Protein AF-A0A2K8XPG1-F1 (afdb_monomer_lite)

pLDDT: mean 78.85, std 15.83, range [37.72, 96.06]

Secondary structure (DSSP, 8-state):
-HHHHHHHHHHHHTTS-----TTSBHHHHHHHHHHHHHHTT--EEEEEE-SSEEEEEETTTEEEEEEE-TTSBEEEEEEEES-HHHHHHHHHHTTGGG-EEEEEEE-SSSTTPEEEEETTEEEEEEE-------TT-TT--EEEEEE---

Sequence (150 aa):
MKHFFIILSIILSQNTYAQLPLGNDLVKGKVKLLKIMKDNGFNFIKEANNETFYSLFFKEEVSILIQFNVYENIELINFSTGNRKILEKIKKIIDFNSWKYSYKRKINLNESMNVYRIHNYLAIYSYNPVEDYDQEGKHLTYQFSLFNEK

Radius of gyration: 17.1 Å; chains: 1; bounding box: 49×38×42 Å

Structure (mmCIF, N/CA/C/O backbone):
data_AF-A0A2K8XPG1-F1
#
_entry.id   AF-A0A2K8XPG1-F1
#
loop_
_atom_site.group_PDB
_atom_site.id
_atom_site.type_symbol
_atom_site.label_atom_id
_atom_site.label_alt_id
_atom_site.label_comp_id
_atom_site.label_asym_id
_atom_site.label_entity_id
_atom_site.label_seq_id
_atom_site.pdbx_PDB_ins_code
_atom_site.Cartn_x
_atom_site.Cartn_y
_atom_site.Cartn_z
_atom_site.occupancy
_atom_site.B_iso_or_equiv
_atom_site.auth_seq_id
_atom_site.auth_comp_id
_atom_site.auth_asym_id
_atom_site.auth_atom_id
_atom_site.pdbx_PDB_model_num
ATOM 1 N N . MET A 1 1 ? -29.977 -15.611 -23.177 1.00 60.16 1 MET A N 1
ATOM 2 C CA . MET A 1 1 ? -29.932 -15.302 -21.726 1.00 60.16 1 MET A CA 1
ATOM 3 C C . MET A 1 1 ? -28.815 -16.024 -20.967 1.00 60.16 1 MET A C 1
ATOM 5 O O . MET A 1 1 ? -28.071 -15.341 -20.285 1.00 60.16 1 MET A O 1
ATOM 9 N N . LYS A 1 2 ? -28.612 -17.348 -21.106 1.00 56.66 2 LYS A N 1
ATOM 10 C CA . LYS A 1 2 ? -27.549 -18.088 -20.375 1.00 56.66 2 LYS A CA 1
ATOM 11 C C . LYS A 1 2 ? -26.122 -17.527 -20.562 1.00 56.66 2 LYS A C 1
ATOM 13 O O . LYS A 1 2 ? -25.390 -17.379 -19.595 1.00 56.66 2 LYS A O 1
ATOM 18 N N . HIS A 1 3 ? -25.770 -17.125 -21.783 1.00 60.94 3 HIS A N 1
ATOM 19 C CA . HIS A 1 3 ? -24.458 -16.545 -22.106 1.00 60.94 3 HIS A CA 1
ATOM 20 C C . HIS A 1 3 ? -24.226 -15.158 -21.476 1.00 60.94 3 HIS A C 1
ATOM 22 O O . HIS A 1 3 ? -23.097 -14.819 -21.143 1.00 60.94 3 HIS A O 1
ATOM 28 N N . PHE A 1 4 ? -25.293 -14.382 -21.242 1.00 74.31 4 PHE A N 1
ATOM 29 C CA . PHE A 1 4 ? -25.204 -13.070 -20.592 1.00 74.31 4 PHE A CA 1
ATOM 30 C C . PHE A 1 4 ? -24.824 -13.208 -19.115 1.00 74.31 4 PHE A C 1
ATOM 32 O O . PHE A 1 4 ? -23.979 -12.465 -18.637 1.00 74.31 4 PHE A O 1
ATOM 39 N N . PHE A 1 5 ? -25.370 -14.211 -18.417 1.00 70.94 5 PHE A N 1
ATOM 40 C CA . PHE A 1 5 ? -24.995 -14.500 -17.032 1.00 70.94 5 PHE A CA 1
ATOM 41 C C . PHE A 1 5 ? -23.544 -14.957 -16.902 1.00 70.94 5 PHE A C 1
ATOM 43 O O . PHE A 1 5 ? -22.892 -14.559 -15.948 1.00 70.94 5 PHE A O 1
ATOM 50 N N . ILE A 1 6 ? -23.024 -15.715 -17.875 1.00 75.62 6 ILE A N 1
ATOM 51 C CA . ILE A 1 6 ? -21.619 -16.149 -17.892 1.00 75.62 6 ILE A CA 1
ATOM 52 C C . ILE A 1 6 ? -20.686 -14.947 -18.078 1.00 75.62 6 ILE A C 1
ATOM 54 O O . ILE A 1 6 ? -19.731 -14.780 -17.322 1.00 75.62 6 ILE A O 1
ATOM 58 N N . ILE A 1 7 ? -20.995 -14.062 -19.028 1.00 70.56 7 ILE A N 1
ATOM 59 C CA . ILE A 1 7 ? -20.222 -12.835 -19.258 1.00 70.56 7 ILE A CA 1
ATOM 60 C C . ILE A 1 7 ? -20.318 -11.903 -18.042 1.00 70.56 7 ILE A C 1
ATOM 62 O O . ILE A 1 7 ? -19.302 -11.381 -17.592 1.00 70.56 7 ILE A O 1
ATOM 66 N N . LEU A 1 8 ? -21.504 -11.757 -17.446 1.00 70.25 8 LEU A N 1
ATOM 67 C CA . LEU A 1 8 ? -21.700 -10.969 -16.230 1.00 70.25 8 LEU A CA 1
ATOM 68 C C . LEU A 1 8 ? -20.936 -11.568 -15.041 1.00 70.25 8 LEU A C 1
ATOM 70 O O . LEU A 1 8 ? -20.319 -10.822 -14.291 1.00 70.25 8 LEU A O 1
ATOM 74 N N . SER A 1 9 ? -20.893 -12.896 -14.895 1.00 63.59 9 SER A N 1
ATOM 75 C CA . SER A 1 9 ? -20.092 -13.554 -13.857 1.00 63.59 9 SER A CA 1
ATOM 76 C C . SER A 1 9 ? -18.587 -13.410 -14.091 1.00 63.59 9 SER A C 1
ATOM 78 O O . SER A 1 9 ? -17.854 -13.234 -13.126 1.00 63.59 9 SER A O 1
ATOM 80 N N . ILE A 1 10 ? -18.123 -13.388 -15.346 1.00 65.69 10 ILE A N 1
ATOM 81 C CA . ILE A 1 10 ? -16.717 -13.115 -15.677 1.00 65.69 10 ILE A CA 1
ATOM 82 C C . ILE A 1 10 ? -16.371 -11.657 -15.335 1.00 65.69 10 ILE A C 1
ATOM 84 O O . ILE A 1 10 ? -15.370 -11.409 -14.667 1.00 65.69 10 ILE A O 1
ATOM 88 N N . ILE A 1 11 ? -17.231 -10.697 -15.689 1.00 58.09 11 ILE A N 1
ATOM 89 C CA . ILE A 1 11 ? -17.040 -9.268 -15.379 1.00 58.09 11 ILE A CA 1
ATOM 90 C C . ILE A 1 11 ? -17.108 -9.006 -13.863 1.00 58.09 11 ILE A C 1
ATOM 92 O O . ILE A 1 11 ? -16.318 -8.230 -13.329 1.00 58.09 11 ILE A O 1
ATOM 96 N N . LEU A 1 12 ? -18.002 -9.684 -13.138 1.00 55.44 12 LEU A N 1
ATOM 97 C CA . LEU A 1 12 ? -18.095 -9.586 -11.678 1.00 55.44 12 LEU A CA 1
ATOM 98 C C . LEU A 1 12 ? -16.925 -10.291 -10.974 1.00 55.44 12 LEU A C 1
ATOM 100 O O . LEU A 1 12 ? -16.464 -9.798 -9.948 1.00 55.44 12 LEU A O 1
ATOM 104 N N . SER A 1 13 ? -16.380 -11.374 -11.542 1.00 54.44 13 SER A N 1
ATOM 105 C CA . SER A 1 13 ? -15.178 -12.040 -11.011 1.00 54.44 13 SER A CA 1
ATOM 106 C C . SER A 1 13 ? -13.901 -11.207 -11.164 1.00 54.44 13 SER A C 1
ATOM 108 O O . SER A 1 13 ? -12.930 -11.439 -10.451 1.00 54.44 13 SER A O 1
ATOM 110 N N . GLN A 1 14 ? -13.902 -10.187 -12.031 1.00 48.47 14 GLN A N 1
ATOM 111 C CA . GLN A 1 14 ? -12.805 -9.216 -12.112 1.00 48.47 14 GLN A CA 1
ATOM 112 C C . GLN A 1 14 ? -12.909 -8.079 -11.081 1.00 48.47 14 GLN A C 1
ATOM 114 O O . GLN A 1 14 ? -11.998 -7.260 -10.993 1.00 48.47 14 GLN A O 1
ATOM 119 N N . ASN A 1 15 ? -13.970 -8.039 -10.265 1.00 44.03 15 ASN A N 1
ATOM 120 C CA . ASN A 1 15 ? -14.096 -7.090 -9.151 1.00 44.03 15 ASN A CA 1
ATOM 121 C C . ASN A 1 15 ? -13.622 -7.646 -7.804 1.00 44.03 15 ASN A C 1
ATOM 123 O O . ASN A 1 15 ? -13.745 -6.969 -6.783 1.00 44.03 15 ASN A O 1
ATOM 127 N N . THR A 1 16 ? -13.073 -8.856 -7.760 1.00 42.59 16 THR A N 1
ATOM 128 C CA . THR A 1 16 ? -12.606 -9.414 -6.495 1.00 42.59 16 THR A CA 1
ATOM 129 C C . THR A 1 16 ? -11.129 -9.113 -6.277 1.00 42.59 16 THR A C 1
ATOM 131 O O . THR A 1 16 ? -10.270 -9.522 -7.055 1.00 42.59 16 THR A O 1
ATOM 134 N N . TYR A 1 17 ? -10.894 -8.437 -5.150 1.00 45.56 17 TYR A N 1
ATOM 135 C CA . TYR A 1 17 ? -9.632 -8.146 -4.470 1.00 45.56 17 TYR A CA 1
ATOM 136 C C . TYR A 1 17 ? -8.941 -6.855 -4.923 1.00 45.56 17 TYR A C 1
ATOM 138 O O . TYR A 1 17 ? -8.317 -6.764 -5.979 1.00 45.56 17 TYR A O 1
ATOM 146 N N . ALA A 1 18 ? -9.035 -5.837 -4.063 1.00 44.81 18 ALA A N 1
ATOM 147 C CA . ALA A 1 18 ? -8.245 -4.618 -4.139 1.00 44.81 18 ALA A CA 1
ATOM 148 C C . ALA A 1 18 ? -6.761 -4.966 -3.944 1.00 44.81 18 ALA A C 1
ATOM 150 O O . ALA A 1 18 ? -6.217 -4.893 -2.851 1.00 44.81 18 ALA A O 1
ATOM 151 N N . GLN A 1 19 ? -6.102 -5.395 -5.017 1.00 60.03 19 GLN A N 1
ATOM 152 C CA . GLN A 1 19 ? -4.660 -5.588 -5.026 1.00 60.03 19 GLN A CA 1
ATOM 153 C C . GLN A 1 19 ? -3.978 -4.225 -5.129 1.00 60.03 19 GLN A C 1
ATOM 155 O O . GLN A 1 19 ? -4.285 -3.420 -6.026 1.00 60.03 19 GLN A O 1
ATOM 160 N N . LEU A 1 20 ? -3.035 -3.989 -4.219 1.00 69.44 20 LEU A N 1
ATOM 161 C CA . LEU A 1 20 ? -2.151 -2.834 -4.269 1.00 69.44 20 LEU A CA 1
ATOM 162 C C . LEU A 1 20 ? -1.295 -2.916 -5.540 1.00 69.44 20 LEU A C 1
ATOM 164 O O . LEU A 1 20 ? -0.868 -4.009 -5.910 1.00 69.44 20 LEU A O 1
ATOM 168 N N . PRO A 1 21 ? -1.079 -1.798 -6.254 1.00 72.12 21 PRO A N 1
ATOM 169 C CA . PRO A 1 21 ? -0.505 -1.796 -7.599 1.00 72.12 21 PRO A CA 1
ATOM 170 C C . PRO A 1 21 ? 1.016 -2.019 -7.628 1.00 72.12 21 PRO A C 1
ATOM 172 O O . PRO A 1 21 ? 1.722 -1.356 -8.378 1.00 72.12 21 PRO A O 1
ATOM 175 N N . LEU A 1 22 ? 1.535 -2.938 -6.823 1.00 81.94 22 LEU A N 1
ATOM 176 C CA . LEU A 1 22 ? 2.951 -3.279 -6.815 1.00 81.94 22 LEU A CA 1
ATOM 177 C C . LEU A 1 22 ? 3.371 -3.939 -8.132 1.00 81.94 22 LEU A C 1
ATOM 179 O O . LEU A 1 22 ? 2.638 -4.761 -8.683 1.00 81.94 22 LEU A O 1
ATOM 183 N N . GLY A 1 23 ? 4.552 -3.567 -8.626 1.00 80.31 23 GLY A N 1
ATOM 184 C CA . GLY A 1 23 ? 5.114 -4.048 -9.890 1.00 80.31 23 GLY A CA 1
ATOM 185 C C . GLY A 1 23 ? 4.485 -3.438 -11.144 1.00 80.31 23 GLY A C 1
ATOM 186 O O . GLY A 1 23 ? 4.973 -3.698 -12.238 1.00 80.31 23 GLY A O 1
ATOM 187 N N . ASN A 1 24 ? 3.431 -2.629 -11.005 1.00 82.75 24 ASN A N 1
ATOM 188 C CA . ASN A 1 24 ? 2.850 -1.906 -12.129 1.00 82.75 24 ASN A CA 1
ATOM 189 C C . ASN A 1 24 ? 3.677 -0.669 -12.481 1.00 82.75 24 ASN A C 1
ATOM 191 O O . ASN A 1 24 ? 4.368 -0.109 -11.628 1.00 82.75 24 ASN A O 1
ATOM 195 N N . ASP A 1 25 ? 3.476 -0.204 -13.712 1.00 92.56 25 ASP A N 1
ATOM 196 C CA . ASP A 1 25 ? 3.851 1.128 -14.180 1.00 92.56 25 ASP A CA 1
ATOM 197 C C . ASP A 1 25 ? 3.504 2.202 -13.138 1.00 92.56 25 ASP A C 1
ATOM 199 O O . ASP A 1 25 ? 2.385 2.237 -12.607 1.00 92.56 25 ASP A O 1
ATOM 203 N N . LEU A 1 26 ? 4.467 3.070 -12.841 1.00 91.19 26 LEU A N 1
ATOM 204 C CA . LEU A 1 26 ? 4.381 4.076 -11.791 1.00 91.19 26 LEU A CA 1
ATOM 205 C C . LEU A 1 26 ? 3.201 5.025 -11.985 1.00 91.19 26 LEU A C 1
ATOM 207 O O . LEU A 1 26 ? 2.471 5.294 -11.028 1.00 91.19 26 LEU A O 1
ATOM 211 N N . VAL A 1 27 ? 2.972 5.507 -13.208 1.00 91.50 27 VAL A N 1
ATOM 212 C CA . VAL A 1 27 ? 1.898 6.465 -13.497 1.00 91.50 27 VAL A CA 1
ATOM 213 C C . VAL A 1 27 ? 0.541 5.809 -13.258 1.00 91.50 27 VAL A C 1
ATOM 215 O O . VAL A 1 27 ? -0.285 6.330 -12.499 1.00 91.50 27 VAL A O 1
ATOM 218 N N . LYS A 1 28 ? 0.313 4.626 -13.838 1.00 90.06 28 LYS A N 1
ATOM 219 C CA . LYS A 1 28 ? -0.942 3.874 -13.665 1.00 90.06 28 LYS A CA 1
ATOM 220 C C . LYS A 1 28 ? -1.148 3.442 -12.217 1.00 90.06 28 LYS A C 1
ATOM 222 O O . LYS A 1 28 ? -2.256 3.556 -11.685 1.00 90.06 28 LYS A O 1
ATOM 227 N N . GLY A 1 29 ? -0.091 2.957 -11.573 1.00 89.75 29 GLY A N 1
ATOM 228 C CA . GLY A 1 29 ? -0.116 2.508 -10.190 1.00 89.75 29 GLY A CA 1
ATOM 229 C C . GLY A 1 29 ? -0.448 3.643 -9.228 1.00 89.75 29 GLY A C 1
ATOM 230 O O . GLY A 1 29 ? -1.330 3.483 -8.385 1.00 89.75 29 GLY A O 1
ATOM 231 N N . LYS A 1 30 ? 0.153 4.821 -9.416 1.00 92.12 30 LYS A N 1
ATOM 232 C CA . LYS A 1 30 ? -0.134 6.022 -8.624 1.00 92.12 30 LYS A CA 1
ATOM 233 C C . LYS A 1 30 ? -1.581 6.482 -8.771 1.00 92.12 30 LYS A C 1
ATOM 235 O O . LYS A 1 30 ? -2.246 6.719 -7.765 1.00 92.12 30 LYS A O 1
ATOM 240 N N . VAL A 1 31 ? -2.106 6.541 -9.999 1.00 92.12 31 VAL A N 1
ATOM 241 C CA . VAL A 1 31 ? -3.518 6.893 -10.249 1.00 92.12 31 VAL A CA 1
ATOM 242 C C . VAL A 1 31 ? -4.458 5.909 -9.551 1.00 92.12 31 VAL A C 1
ATOM 244 O O . VAL A 1 31 ? -5.406 6.326 -8.881 1.00 92.12 31 VAL A O 1
ATOM 247 N N . LYS A 1 32 ? -4.186 4.602 -9.653 1.00 90.12 32 LYS A N 1
ATOM 248 C CA . LYS A 1 32 ? -4.983 3.572 -8.973 1.00 90.12 32 LYS A CA 1
ATOM 249 C C . LYS A 1 32 ? -4.902 3.715 -7.453 1.00 90.12 32 LYS A C 1
ATOM 251 O O . LYS A 1 32 ? -5.928 3.608 -6.786 1.00 90.12 32 LYS A O 1
ATOM 256 N N . LEU A 1 33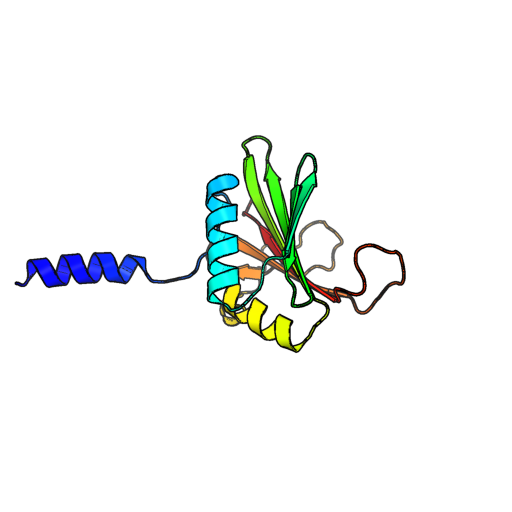 ? -3.717 3.980 -6.907 1.00 91.44 33 LEU A N 1
ATOM 257 C CA . LEU A 1 33 ? -3.516 4.144 -5.470 1.00 91.44 33 LEU A CA 1
ATOM 258 C C . LEU A 1 33 ? -4.252 5.375 -4.933 1.00 91.44 33 LEU A C 1
ATOM 260 O O . LEU A 1 33 ? -4.983 5.264 -3.953 1.00 91.44 33 LEU A O 1
ATOM 264 N N . LEU A 1 34 ? -4.139 6.518 -5.612 1.00 93.56 34 LEU A N 1
ATOM 265 C CA . LEU A 1 34 ? -4.891 7.730 -5.274 1.00 93.56 34 LEU A CA 1
ATOM 266 C C . LEU A 1 34 ? -6.400 7.484 -5.307 1.00 93.56 34 LEU A C 1
ATOM 268 O O . LEU A 1 34 ? -7.111 7.934 -4.409 1.00 93.56 34 LEU A O 1
ATOM 272 N N . LYS A 1 35 ? -6.888 6.734 -6.302 1.00 92.44 35 LYS A N 1
ATOM 273 C CA . LYS A 1 35 ? -8.296 6.340 -6.378 1.00 92.44 35 LYS A CA 1
ATOM 274 C C . LYS A 1 35 ? -8.709 5.485 -5.176 1.00 92.44 35 LYS A C 1
ATOM 276 O O . LYS A 1 35 ? -9.672 5.837 -4.510 1.00 92.44 35 LYS A O 1
ATOM 281 N N . ILE A 1 36 ? -7.953 4.433 -4.849 1.00 90.81 36 ILE A N 1
ATOM 282 C CA . ILE A 1 36 ? -8.218 3.571 -3.680 1.00 90.81 36 ILE A CA 1
ATOM 283 C C . ILE A 1 36 ? -8.270 4.399 -2.392 1.00 90.81 36 ILE A C 1
ATOM 285 O O . ILE A 1 36 ? -9.182 4.229 -1.584 1.00 90.81 36 ILE A O 1
ATOM 289 N N . MET A 1 37 ? -7.318 5.314 -2.204 1.00 92.81 37 MET A N 1
ATOM 290 C CA . MET A 1 37 ? -7.278 6.183 -1.028 1.00 92.81 37 MET A CA 1
ATOM 291 C C . MET A 1 37 ? -8.500 7.106 -0.975 1.00 92.81 37 MET A C 1
ATOM 293 O O . MET A 1 37 ? -9.169 7.189 0.055 1.00 92.81 37 MET A O 1
ATOM 297 N N . LYS A 1 38 ? -8.860 7.741 -2.093 1.00 93.38 38 LYS A N 1
ATOM 298 C CA . LYS A 1 38 ? -10.048 8.598 -2.176 1.00 93.38 38 LYS A CA 1
ATOM 299 C C . LYS A 1 38 ? -11.340 7.826 -1.889 1.00 93.38 38 LYS A C 1
ATOM 301 O O . LYS A 1 38 ? -12.160 8.298 -1.105 1.00 93.38 38 LYS A O 1
ATOM 306 N N . ASP A 1 39 ? -11.489 6.631 -2.456 1.00 91.31 39 ASP A N 1
ATOM 307 C CA . ASP A 1 39 ? -12.655 5.759 -2.253 1.00 91.31 39 ASP A CA 1
ATOM 308 C C . ASP A 1 39 ? -12.783 5.308 -0.781 1.00 91.31 39 ASP A C 1
ATOM 310 O O . ASP A 1 39 ? -13.880 5.015 -0.308 1.00 91.31 39 ASP A O 1
ATOM 314 N N . ASN A 1 40 ? -11.680 5.325 -0.020 1.00 90.94 40 ASN A N 1
ATOM 315 C CA . ASN A 1 40 ? -11.643 5.060 1.424 1.00 90.94 40 ASN A CA 1
ATOM 316 C C . ASN A 1 40 ? -11.701 6.334 2.298 1.00 90.94 40 ASN A C 1
ATOM 318 O O . ASN A 1 40 ? -11.478 6.280 3.514 1.00 90.94 40 ASN A O 1
ATOM 322 N N . GLY A 1 41 ? -12.037 7.481 1.700 1.00 93.00 41 GLY A N 1
ATOM 323 C CA . GLY A 1 41 ? -12.285 8.739 2.405 1.00 93.00 41 GLY A CA 1
ATOM 324 C C . GLY A 1 41 ? -11.027 9.493 2.830 1.00 93.00 41 GLY A C 1
ATOM 325 O O . GLY A 1 41 ? -11.079 10.218 3.822 1.00 93.00 41 GLY A O 1
ATOM 326 N N . PHE A 1 42 ? -9.910 9.305 2.125 1.00 94.88 42 PHE A N 1
ATOM 327 C CA . PHE A 1 42 ? -8.691 10.089 2.322 1.00 94.88 42 PHE A CA 1
ATOM 328 C C . PHE A 1 42 ? -8.642 11.287 1.376 1.00 94.88 42 PHE A C 1
ATOM 330 O O . PHE A 1 42 ? -8.940 11.172 0.184 1.00 94.88 42 PHE A O 1
ATOM 337 N N . ASN A 1 43 ? -8.217 12.436 1.898 1.00 95.38 43 ASN A N 1
ATOM 338 C CA . ASN A 1 43 ? -8.147 13.681 1.145 1.00 95.38 43 ASN A CA 1
ATOM 339 C C . ASN A 1 43 ? -6.698 14.000 0.788 1.00 95.38 43 ASN A C 1
ATOM 341 O O . ASN A 1 43 ? -5.914 14.415 1.640 1.00 95.38 43 ASN A O 1
ATOM 345 N N . PHE A 1 44 ? -6.353 13.818 -0.485 1.00 96.06 44 PHE A N 1
ATOM 346 C CA . PHE A 1 44 ? -5.029 14.140 -1.008 1.00 96.06 44 PHE A CA 1
ATOM 347 C C . PHE A 1 44 ? -4.732 15.641 -0.870 1.00 96.06 44 PHE A C 1
ATOM 349 O O . PHE A 1 44 ? -5.565 16.478 -1.221 1.00 96.06 44 PHE A O 1
ATOM 356 N N . ILE A 1 45 ? -3.550 15.973 -0.348 1.00 94.62 45 ILE A N 1
ATOM 357 C CA . ILE A 1 45 ? -3.064 17.352 -0.209 1.00 94.62 45 ILE A CA 1
ATOM 358 C C . ILE A 1 45 ? -2.063 17.660 -1.312 1.00 94.62 45 ILE A C 1
ATOM 360 O O . ILE A 1 45 ? -2.236 18.618 -2.062 1.00 94.62 45 ILE A O 1
ATOM 364 N N . LYS A 1 46 ? -0.972 16.892 -1.341 1.00 93.81 46 LYS A N 1
ATOM 365 C CA . LYS A 1 46 ? 0.187 17.173 -2.180 1.00 93.81 46 LYS A CA 1
ATOM 366 C C . LYS A 1 46 ? 0.992 15.915 -2.454 1.00 93.81 46 LYS A C 1
ATOM 368 O O . LYS A 1 46 ? 0.957 14.948 -1.691 1.00 93.81 46 LYS A O 1
ATOM 373 N N . GLU A 1 47 ? 1.757 15.992 -3.527 1.00 94.38 47 GLU A N 1
ATOM 374 C CA . GLU A 1 47 ? 2.782 15.034 -3.907 1.00 94.38 47 GLU A CA 1
ATOM 375 C C . GLU A 1 47 ? 4.139 15.738 -3.857 1.00 94.38 47 GLU A C 1
ATOM 377 O O . GLU A 1 47 ? 4.241 16.913 -4.212 1.00 94.38 47 GLU A O 1
ATOM 382 N N . ALA A 1 48 ? 5.160 15.025 -3.398 1.00 92.06 48 ALA A N 1
ATOM 383 C CA . ALA A 1 48 ? 6.557 15.403 -3.554 1.00 92.06 48 ALA A CA 1
ATOM 384 C C . ALA A 1 48 ? 7.272 14.287 -4.314 1.00 92.06 48 ALA A C 1
ATOM 386 O O . ALA A 1 48 ? 6.981 13.109 -4.091 1.00 92.06 48 ALA A O 1
ATOM 387 N N . ASN A 1 49 ? 8.189 14.649 -5.205 1.00 91.81 49 ASN A N 1
ATOM 388 C CA . ASN A 1 49 ? 9.006 13.689 -5.930 1.00 91.81 49 ASN A CA 1
ATOM 389 C C . ASN A 1 49 ? 10.473 13.804 -5.514 1.00 91.81 49 ASN A C 1
ATOM 391 O O . ASN A 1 49 ? 10.940 14.839 -5.040 1.00 91.81 49 ASN A O 1
ATOM 395 N N . ASN A 1 50 ? 11.179 12.699 -5.683 1.00 87.75 50 ASN A N 1
ATOM 396 C CA . ASN A 1 50 ? 12.626 12.613 -5.632 1.00 87.75 50 ASN A CA 1
ATOM 397 C C . ASN A 1 50 ? 13.069 11.620 -6.723 1.00 87.75 50 ASN A C 1
ATOM 399 O O . ASN A 1 50 ? 12.224 11.022 -7.392 1.00 87.75 50 ASN A O 1
ATOM 403 N N . GLU A 1 51 ? 14.371 11.428 -6.914 1.00 85.81 51 GLU A N 1
ATOM 404 C CA . GLU A 1 51 ? 14.923 10.648 -8.032 1.00 85.81 51 GLU A CA 1
ATOM 405 C C . GLU A 1 51 ? 14.396 9.207 -8.108 1.00 85.81 51 GLU A C 1
ATOM 407 O O . GLU A 1 51 ? 14.241 8.664 -9.198 1.00 85.81 51 GLU A O 1
ATOM 412 N N . THR A 1 52 ? 14.095 8.582 -6.966 1.00 87.12 52 THR A N 1
ATOM 413 C CA . THR A 1 52 ? 13.716 7.157 -6.892 1.00 87.12 52 THR A CA 1
ATOM 414 C C . THR A 1 52 ? 12.418 6.891 -6.129 1.00 87.12 52 THR A C 1
ATOM 416 O O . THR A 1 52 ? 12.020 5.735 -5.954 1.00 87.12 52 THR A O 1
ATOM 419 N N . PHE A 1 53 ? 11.732 7.941 -5.664 1.00 91.00 53 PHE A N 1
ATOM 420 C CA . PHE A 1 53 ? 10.472 7.785 -4.944 1.00 91.00 53 PHE A CA 1
ATOM 421 C C . PHE A 1 53 ? 9.522 8.977 -5.092 1.00 91.00 53 PHE A C 1
ATOM 423 O O . PHE A 1 53 ? 9.926 10.114 -5.325 1.00 91.00 53 PHE A O 1
ATOM 430 N N . TYR A 1 54 ? 8.235 8.695 -4.896 1.00 92.62 54 TYR A N 1
ATOM 431 C CA . TYR A 1 54 ? 7.173 9.682 -4.723 1.00 92.62 54 TYR A CA 1
ATOM 432 C C . TYR A 1 54 ? 6.606 9.597 -3.310 1.00 92.62 54 TYR A C 1
ATOM 434 O O . TYR A 1 54 ? 6.350 8.506 -2.807 1.00 92.62 54 TYR A O 1
ATOM 442 N N . SER A 1 55 ? 6.336 10.749 -2.707 1.00 93.56 55 SER A N 1
ATOM 443 C CA . SER A 1 55 ? 5.640 10.869 -1.427 1.00 93.56 55 SER A CA 1
ATOM 444 C C . SER A 1 55 ? 4.276 11.512 -1.645 1.00 93.56 55 SER A C 1
ATOM 446 O O . SER A 1 55 ? 4.182 12.649 -2.105 1.00 93.56 55 SER A O 1
ATOM 448 N N . LEU A 1 56 ? 3.210 10.796 -1.298 1.00 94.19 56 LEU A N 1
ATOM 449 C CA . LEU A 1 56 ? 1.828 11.269 -1.336 1.00 94.19 56 LEU A CA 1
ATOM 450 C C . LEU A 1 56 ? 1.368 11.609 0.080 1.00 94.19 56 LEU A C 1
ATOM 452 O O . LEU A 1 56 ? 1.454 10.767 0.974 1.00 94.19 56 LEU A O 1
ATOM 456 N N . PHE A 1 57 ? 0.839 12.814 0.278 1.00 92.88 57 PHE A N 1
ATOM 457 C CA . PHE A 1 57 ? 0.395 13.298 1.584 1.00 92.88 57 PHE A CA 1
ATOM 458 C C . PHE A 1 57 ? -1.116 13.513 1.612 1.00 92.88 57 PHE A C 1
ATOM 460 O O . PHE A 1 57 ? -1.689 14.103 0.691 1.00 92.88 57 PHE A O 1
ATOM 467 N N . PHE A 1 58 ? -1.751 13.079 2.700 1.00 93.88 58 PHE A N 1
ATOM 468 C CA . PHE A 1 58 ? -3.195 13.172 2.915 1.00 93.88 58 PHE A CA 1
ATOM 469 C C . PHE A 1 58 ? -3.511 13.951 4.198 1.00 93.88 58 PHE A C 1
ATOM 471 O O . PHE A 1 58 ? -2.717 13.954 5.140 1.00 93.88 58 PHE A O 1
ATOM 478 N N . LYS A 1 59 ? -4.678 14.611 4.248 1.00 91.56 59 LYS A N 1
ATOM 479 C CA . LYS A 1 59 ? -5.114 15.426 5.404 1.00 91.56 59 LYS A CA 1
ATOM 480 C C . LYS A 1 59 ? -5.227 14.630 6.694 1.00 91.56 59 LYS A C 1
ATOM 482 O O . LYS A 1 59 ? -5.064 15.188 7.770 1.00 91.56 59 LYS A O 1
ATOM 487 N N . GLU A 1 60 ? -5.484 13.338 6.589 1.00 90.62 60 GLU A N 1
ATOM 488 C CA . GLU A 1 60 ? -5.717 12.438 7.711 1.00 90.62 60 GLU A CA 1
ATOM 489 C C . GLU A 1 60 ? -4.421 11.967 8.401 1.00 90.62 60 GLU A C 1
ATOM 491 O O . GLU A 1 60 ? -4.421 10.907 9.019 1.00 90.62 60 GLU A O 1
ATOM 496 N N . GLU A 1 61 ? -3.318 12.716 8.289 1.00 86.25 61 GLU A N 1
ATOM 497 C CA . GLU A 1 61 ? -2.009 12.349 8.863 1.00 86.25 61 GLU A CA 1
ATOM 498 C C . GLU A 1 61 ? -1.523 10.978 8.363 1.00 86.25 61 GLU A C 1
ATOM 500 O O . GLU A 1 61 ? -1.076 10.103 9.117 1.00 86.25 61 GLU A O 1
ATOM 505 N N . VAL A 1 62 ? -1.653 10.791 7.048 1.00 90.25 62 VAL A N 1
ATOM 506 C CA . VAL A 1 62 ? -1.120 9.642 6.318 1.00 90.25 62 VAL A CA 1
ATOM 507 C C . VAL A 1 62 ? -0.180 10.133 5.249 1.00 90.25 62 VAL A C 1
ATOM 509 O O . VAL A 1 62 ? -0.514 11.037 4.477 1.00 90.25 62 VAL A O 1
ATOM 512 N N . SER A 1 63 ? 0.966 9.474 5.170 1.00 91.94 63 SER A N 1
ATOM 513 C CA . SER A 1 63 ? 1.828 9.539 4.006 1.00 91.94 63 SER A CA 1
ATOM 514 C C . SER A 1 63 ? 1.932 8.168 3.354 1.00 91.94 63 SER A C 1
ATOM 516 O O . SER A 1 63 ? 1.851 7.125 4.010 1.00 91.94 63 SER A O 1
ATOM 518 N N . ILE A 1 64 ? 2.079 8.183 2.035 1.00 93.06 64 ILE A N 1
ATOM 519 C CA . ILE A 1 64 ? 2.423 7.002 1.259 1.00 93.06 64 ILE A CA 1
ATOM 520 C C . ILE A 1 64 ? 3.693 7.306 0.488 1.00 93.06 64 ILE A C 1
ATOM 522 O O . ILE A 1 64 ? 3.712 8.233 -0.317 1.00 93.06 64 ILE A O 1
ATOM 526 N N . LEU A 1 65 ? 4.723 6.501 0.704 1.00 92.94 65 LEU A N 1
ATOM 527 C CA . LEU A 1 65 ? 5.927 6.505 -0.110 1.00 92.94 65 LEU A CA 1
ATOM 528 C C . LEU A 1 65 ? 5.811 5.409 -1.169 1.00 92.94 65 LEU A C 1
ATOM 530 O O . LEU A 1 65 ? 5.495 4.265 -0.850 1.00 92.94 65 LEU A O 1
ATOM 534 N N . ILE A 1 66 ? 6.066 5.760 -2.423 1.00 93.62 66 ILE A N 1
ATOM 535 C CA . ILE A 1 66 ? 6.106 4.850 -3.567 1.00 93.62 66 ILE A CA 1
ATOM 536 C C . ILE A 1 66 ? 7.529 4.875 -4.113 1.00 93.62 66 ILE A C 1
ATOM 538 O O . ILE A 1 66 ? 7.931 5.859 -4.729 1.00 93.62 66 ILE A O 1
ATOM 542 N N . GLN A 1 67 ? 8.282 3.803 -3.898 1.00 92.25 67 GLN A N 1
ATOM 543 C CA . GLN A 1 67 ? 9.595 3.606 -4.502 1.00 92.25 67 GLN A CA 1
ATOM 544 C C . GLN A 1 67 ? 9.434 2.843 -5.818 1.00 92.25 67 GLN A C 1
ATOM 546 O O . GLN A 1 67 ? 8.651 1.890 -5.903 1.00 92.25 67 GLN A O 1
ATOM 551 N N . PHE A 1 68 ? 10.178 3.249 -6.839 1.00 92.25 68 PHE A N 1
ATOM 552 C CA . PHE A 1 68 ? 10.153 2.632 -8.161 1.00 92.25 68 PHE A CA 1
ATOM 553 C C . PHE A 1 68 ? 11.564 2.266 -8.619 1.00 92.25 68 PHE A C 1
ATOM 555 O O . PHE A 1 68 ? 12.555 2.823 -8.150 1.00 92.25 68 PHE A O 1
ATOM 562 N N . ASN A 1 69 ? 11.650 1.289 -9.517 1.00 90.06 69 ASN A N 1
ATOM 563 C CA . ASN A 1 69 ? 12.918 0.852 -10.091 1.00 90.06 69 ASN A CA 1
ATOM 564 C C . ASN A 1 69 ? 13.297 1.682 -11.330 1.00 90.06 69 ASN A C 1
ATOM 566 O O . ASN A 1 69 ? 12.543 2.539 -11.783 1.00 90.06 69 ASN A O 1
ATOM 570 N N . VAL A 1 70 ? 14.452 1.380 -11.925 1.00 90.75 70 VAL A N 1
ATOM 571 C CA . VAL A 1 70 ? 14.966 2.059 -13.133 1.00 90.75 70 VAL A CA 1
ATOM 572 C C . VAL A 1 70 ? 14.048 1.967 -14.361 1.00 90.75 70 VAL A C 1
ATOM 574 O O . VAL A 1 70 ? 14.244 2.704 -15.319 1.00 90.75 70 VAL A O 1
ATOM 577 N N . TYR A 1 71 ? 13.057 1.070 -14.345 1.00 91.38 71 TYR A N 1
ATOM 578 C CA . TYR A 1 71 ? 12.046 0.914 -15.395 1.00 91.38 71 TYR A CA 1
ATOM 579 C C . TYR A 1 71 ? 10.725 1.609 -15.048 1.00 91.38 71 TYR A C 1
ATOM 581 O O . TYR A 1 71 ? 9.704 1.303 -15.658 1.00 91.38 71 TYR A O 1
ATOM 589 N N . GLU A 1 72 ? 10.722 2.471 -14.027 1.00 89.94 72 GLU A N 1
ATOM 590 C CA . GLU A 1 72 ? 9.537 3.175 -13.527 1.00 89.94 72 GLU A CA 1
ATOM 591 C C . GLU A 1 72 ? 8.388 2.232 -13.141 1.00 89.94 72 GLU A C 1
ATOM 593 O O . GLU A 1 72 ? 7.212 2.581 -13.221 1.00 89.94 72 GLU A O 1
ATOM 598 N N . ASN A 1 73 ? 8.713 1.024 -12.679 1.00 90.25 73 ASN A N 1
ATOM 599 C CA . ASN A 1 73 ? 7.735 0.129 -12.073 1.00 90.25 73 ASN A CA 1
ATOM 600 C C . ASN A 1 73 ? 7.808 0.243 -10.554 1.00 90.25 73 ASN A C 1
ATOM 602 O O . ASN A 1 73 ? 8.898 0.308 -9.979 1.00 90.25 73 ASN A O 1
ATOM 606 N N . ILE A 1 74 ? 6.649 0.225 -9.898 1.00 90.62 74 ILE A N 1
ATOM 607 C CA . ILE A 1 74 ? 6.557 0.303 -8.440 1.00 90.62 74 ILE A CA 1
ATOM 608 C C . ILE A 1 74 ? 7.246 -0.918 -7.822 1.00 90.62 74 ILE A C 1
ATOM 610 O O . ILE A 1 74 ? 6.813 -2.056 -8.009 1.00 90.62 74 ILE A O 1
ATOM 614 N N . GLU A 1 75 ? 8.297 -0.682 -7.046 1.00 90.25 75 GLU A N 1
ATOM 615 C CA . GLU A 1 75 ? 9.031 -1.719 -6.319 1.00 90.25 75 GLU A CA 1
ATOM 616 C C . GLU A 1 75 ? 8.494 -1.878 -4.895 1.00 90.25 75 GLU A C 1
ATOM 618 O O . GLU A 1 75 ? 8.335 -3.006 -4.419 1.00 90.25 75 GLU A O 1
ATOM 623 N N . LEU A 1 76 ? 8.189 -0.755 -4.237 1.00 90.31 76 LEU A N 1
ATOM 624 C CA . LEU A 1 76 ? 7.750 -0.722 -2.849 1.00 90.31 76 LEU A CA 1
ATOM 625 C C . LEU A 1 76 ? 6.720 0.384 -2.607 1.00 90.31 76 LEU A C 1
ATOM 627 O O . LEU A 1 76 ? 6.826 1.490 -3.134 1.00 90.31 76 LEU A O 1
ATOM 631 N N . ILE A 1 77 ? 5.722 0.076 -1.781 1.00 91.81 77 ILE A N 1
ATOM 632 C CA . ILE A 1 77 ? 4.768 1.045 -1.238 1.00 91.81 77 ILE A CA 1
ATOM 633 C C . ILE A 1 77 ? 4.856 0.983 0.285 1.00 91.81 77 ILE A C 1
ATOM 635 O O . ILE A 1 77 ? 4.667 -0.087 0.863 1.00 91.81 77 ILE A O 1
ATOM 639 N N . ASN A 1 78 ? 5.106 2.120 0.932 1.00 90.94 78 ASN A N 1
ATOM 640 C CA . ASN A 1 78 ? 5.109 2.255 2.385 1.00 90.94 78 ASN A CA 1
ATOM 641 C C . ASN A 1 78 ? 4.001 3.214 2.837 1.00 90.94 78 ASN A C 1
ATOM 643 O O . ASN A 1 78 ? 4.017 4.389 2.479 1.00 90.94 78 ASN A O 1
ATOM 647 N N . PHE A 1 79 ? 3.047 2.709 3.617 1.00 91.25 79 PHE A N 1
ATOM 648 C CA . PHE A 1 79 ? 2.007 3.506 4.267 1.00 91.25 79 PHE A CA 1
ATOM 649 C C . PHE A 1 79 ? 2.436 3.849 5.684 1.00 91.25 79 PHE A C 1
ATOM 651 O O . PHE A 1 79 ? 2.684 2.936 6.468 1.00 91.25 79 PHE A O 1
ATOM 658 N N . SER A 1 80 ? 2.399 5.130 6.038 1.00 89.75 80 SER A N 1
ATOM 659 C CA . SER A 1 80 ? 2.820 5.607 7.354 1.00 89.75 80 SER A CA 1
ATOM 660 C C . SER A 1 80 ? 1.740 6.477 7.993 1.00 89.75 80 SER A C 1
ATOM 662 O O . SER A 1 80 ? 1.195 7.376 7.350 1.00 89.75 80 SER A O 1
ATOM 664 N N . THR A 1 81 ? 1.416 6.224 9.265 1.00 89.00 81 THR A N 1
ATOM 665 C CA . THR A 1 81 ? 0.486 7.061 10.043 1.00 89.00 81 THR A CA 1
ATOM 666 C C . THR A 1 81 ? 0.874 7.148 11.518 1.00 89.00 81 THR A C 1
ATOM 668 O O . THR A 1 81 ? 1.395 6.194 12.095 1.00 89.00 81 THR A O 1
ATOM 671 N N . GLY A 1 82 ? 0.595 8.291 12.146 1.00 85.00 82 GLY A N 1
ATOM 672 C CA . GLY A 1 82 ? 0.649 8.469 13.602 1.00 85.00 82 GLY A CA 1
ATOM 673 C C . GLY A 1 82 ? -0.683 8.196 14.294 1.00 85.00 82 GLY A C 1
ATOM 674 O O . GLY A 1 82 ? -0.747 8.021 15.511 1.00 85.00 82 GLY A O 1
ATOM 675 N N . ASN A 1 83 ? -1.768 8.135 13.521 1.00 84.50 83 ASN A N 1
ATOM 676 C CA . ASN A 1 83 ? -3.118 8.157 14.049 1.00 84.50 83 ASN A CA 1
ATOM 677 C C . ASN A 1 83 ? -3.717 6.746 14.119 1.00 84.50 83 ASN A C 1
ATOM 679 O O . ASN A 1 83 ? -4.011 6.111 13.104 1.00 84.50 83 ASN A O 1
ATOM 683 N N . ARG A 1 84 ? -3.987 6.263 15.339 1.00 82.88 84 ARG A N 1
ATOM 684 C CA . ARG A 1 84 ? -4.539 4.916 15.575 1.00 82.88 84 ARG A CA 1
ATOM 685 C C . ARG A 1 84 ? -5.901 4.676 14.908 1.00 82.88 84 ARG A C 1
ATOM 687 O O . ARG A 1 84 ? -6.202 3.545 14.546 1.00 82.88 84 ARG A O 1
ATOM 694 N N . LYS A 1 85 ? -6.739 5.702 14.719 1.00 86.06 85 LYS A N 1
ATOM 695 C CA . LYS A 1 85 ? -8.020 5.535 13.999 1.00 86.06 85 LYS A CA 1
ATOM 696 C C . LYS A 1 85 ? -7.796 5.316 12.505 1.00 86.06 85 LYS A C 1
ATOM 698 O O . LYS A 1 85 ? -8.558 4.603 11.857 1.00 86.06 85 LYS A O 1
ATOM 703 N N . ILE A 1 86 ? -6.753 5.933 11.965 1.00 88.62 86 ILE A N 1
ATOM 704 C CA . ILE A 1 86 ? -6.399 5.847 10.555 1.00 88.62 86 ILE A CA 1
ATOM 705 C C . ILE A 1 86 ? -5.644 4.556 10.245 1.00 88.62 86 ILE A C 1
ATOM 707 O O . ILE A 1 86 ? -5.897 3.944 9.209 1.00 88.62 86 ILE A O 1
ATOM 711 N N . LEU A 1 87 ? -4.834 4.074 11.188 1.00 86.75 87 LEU A N 1
ATOM 712 C CA . LEU A 1 87 ? -4.243 2.736 11.165 1.00 86.75 87 LEU A CA 1
ATOM 713 C C . LEU A 1 87 ? -5.283 1.658 10.829 1.00 86.75 87 LEU A C 1
ATOM 715 O O . LEU A 1 87 ? -5.066 0.844 9.937 1.00 86.75 87 LEU A O 1
ATOM 719 N N . GLU A 1 88 ? -6.437 1.678 11.496 1.00 87.12 88 GLU A N 1
ATOM 720 C CA . GLU A 1 88 ? -7.499 0.694 11.258 1.00 87.12 88 GLU A CA 1
ATOM 721 C C . GLU A 1 88 ? -8.136 0.819 9.865 1.00 87.12 88 GLU A C 1
ATOM 723 O O . GLU A 1 88 ? -8.600 -0.176 9.310 1.00 87.12 88 GLU A O 1
ATOM 728 N N . LYS A 1 89 ? -8.130 2.011 9.253 1.00 89.81 89 LYS A N 1
ATOM 729 C CA . LYS A 1 89 ? -8.533 2.176 7.846 1.00 89.81 89 LYS A CA 1
ATOM 730 C C . LYS A 1 89 ? -7.481 1.600 6.902 1.00 89.81 89 LYS A C 1
ATOM 732 O O . LYS A 1 89 ? -7.830 0.844 6.001 1.00 89.81 89 LYS A O 1
ATOM 737 N N . ILE A 1 90 ? -6.204 1.908 7.134 1.00 88.94 90 ILE A N 1
ATOM 738 C CA . ILE A 1 90 ? -5.086 1.401 6.326 1.00 88.94 90 ILE A CA 1
ATOM 739 C C . ILE A 1 90 ? -5.055 -0.131 6.364 1.00 88.94 90 ILE A C 1
ATOM 741 O O . ILE A 1 90 ? -4.975 -0.752 5.309 1.00 88.94 90 ILE A O 1
ATOM 745 N N . LYS A 1 91 ? -5.235 -0.746 7.542 1.00 88.00 91 LYS A N 1
ATOM 746 C CA . LYS A 1 91 ? -5.336 -2.208 7.698 1.00 88.00 91 LYS A CA 1
ATOM 747 C C . LYS A 1 91 ? -6.398 -2.841 6.801 1.00 88.00 91 LYS A C 1
ATOM 749 O O . LYS A 1 91 ? -6.190 -3.950 6.327 1.00 88.00 91 LYS A O 1
ATOM 754 N N . LYS A 1 92 ? -7.522 -2.162 6.556 1.00 85.31 92 LYS A N 1
ATOM 755 C CA . LYS A 1 92 ? -8.561 -2.657 5.638 1.00 85.31 92 LYS A CA 1
ATOM 756 C C . LYS A 1 92 ? -8.131 -2.543 4.178 1.00 85.31 92 LYS A C 1
ATOM 758 O O . LYS A 1 92 ? -8.379 -3.465 3.415 1.00 85.31 92 LYS A O 1
ATOM 763 N N . ILE A 1 93 ? -7.468 -1.446 3.802 1.00 86.31 93 ILE A N 1
ATOM 764 C CA . ILE A 1 93 ? -6.968 -1.231 2.433 1.00 86.31 93 ILE A CA 1
ATOM 765 C C . ILE A 1 93 ? -5.921 -2.284 2.058 1.00 86.31 93 ILE A C 1
ATOM 767 O O . ILE A 1 93 ? -5.958 -2.818 0.955 1.00 86.31 93 ILE A O 1
ATOM 771 N N . ILE A 1 94 ? -5.006 -2.591 2.978 1.00 84.25 94 ILE A N 1
ATOM 772 C CA . ILE A 1 94 ? -3.929 -3.577 2.775 1.00 84.25 94 ILE A CA 1
ATOM 773 C C . ILE A 1 94 ? -4.338 -5.012 3.144 1.00 84.25 94 ILE A C 1
ATOM 775 O O . ILE A 1 94 ? -3.482 -5.896 3.200 1.00 84.25 94 ILE A O 1
ATOM 779 N N . ASP A 1 95 ? -5.620 -5.213 3.462 1.00 83.06 95 ASP A N 1
ATOM 780 C CA . ASP A 1 95 ? -6.219 -6.472 3.905 1.00 83.06 95 ASP A CA 1
ATOM 781 C C . ASP A 1 95 ? -5.385 -7.216 4.965 1.00 83.06 95 ASP A C 1
ATOM 783 O O . ASP A 1 95 ? -4.917 -8.335 4.754 1.00 83.06 95 ASP A O 1
ATOM 787 N N . PHE A 1 96 ? -5.176 -6.585 6.126 1.00 80.25 96 PHE A N 1
ATOM 788 C CA . PHE A 1 96 ? -4.308 -7.085 7.201 1.00 80.25 96 PHE A CA 1
ATOM 789 C C . PHE A 1 96 ? -4.638 -8.516 7.661 1.00 80.25 96 PHE A C 1
ATOM 791 O O . PHE A 1 96 ? -3.755 -9.270 8.061 1.00 80.25 96 PHE A O 1
ATOM 798 N N . ASN A 1 97 ? -5.902 -8.928 7.557 1.00 80.50 97 ASN A N 1
ATOM 799 C CA . ASN A 1 97 ? -6.343 -10.267 7.952 1.00 80.50 97 ASN A CA 1
ATOM 800 C C . ASN A 1 97 ? -5.841 -11.372 7.007 1.00 80.50 97 ASN A C 1
ATOM 802 O O . ASN A 1 97 ? -5.813 -12.540 7.391 1.00 80.50 97 ASN A O 1
ATOM 806 N N . SER A 1 98 ? -5.442 -11.025 5.780 1.00 83.94 98 SER A N 1
ATOM 807 C CA . SER A 1 98 ? -4.898 -11.973 4.800 1.00 83.94 98 SER A CA 1
ATOM 808 C C . SER A 1 98 ? -3.409 -12.287 5.005 1.00 83.94 98 SER A C 1
ATOM 810 O O . SER A 1 98 ? -2.864 -13.164 4.327 1.00 83.94 98 SER A O 1
ATOM 812 N N . TRP A 1 99 ? -2.743 -11.590 5.933 1.00 87.06 99 TRP A N 1
ATOM 813 C CA . TRP A 1 99 ? -1.301 -11.671 6.137 1.00 87.06 99 TRP A CA 1
ATOM 814 C C . TRP A 1 99 ? -0.912 -13.019 6.739 1.00 87.06 99 TRP A C 1
ATOM 816 O O . TRP A 1 99 ? -1.385 -13.412 7.805 1.00 87.06 99 TRP A O 1
ATOM 826 N N . LYS A 1 100 ? 0.005 -13.724 6.078 1.00 87.38 100 LYS A N 1
ATOM 827 C CA . LYS A 1 100 ? 0.560 -14.995 6.562 1.00 87.38 100 LYS A CA 1
ATOM 828 C C . LYS A 1 100 ? 2.036 -14.833 6.858 1.00 87.38 100 LYS A C 1
ATOM 830 O O . LYS A 1 100 ? 2.768 -14.304 6.027 1.00 87.38 100 LYS A O 1
ATOM 835 N N . TYR A 1 101 ? 2.486 -15.296 8.020 1.00 83.62 101 TYR A N 1
ATOM 836 C CA . TYR A 1 101 ? 3.908 -15.261 8.353 1.00 83.62 101 TYR A CA 1
ATOM 837 C C . TYR A 1 101 ? 4.728 -16.030 7.307 1.00 83.62 101 TYR A C 1
ATOM 839 O O . TYR A 1 101 ? 4.386 -17.155 6.934 1.00 83.62 101 TYR A O 1
ATOM 847 N N . SER A 1 102 ? 5.803 -15.417 6.813 1.00 81.69 102 SER A N 1
ATOM 848 C CA . SER A 1 102 ? 6.654 -15.998 5.779 1.00 81.69 102 SER A CA 1
ATOM 849 C C . SER A 1 102 ? 7.891 -16.648 6.397 1.00 81.69 102 SER A C 1
ATOM 851 O O . SER A 1 102 ? 8.966 -16.056 6.437 1.00 81.69 102 SER A O 1
ATOM 853 N N . TYR A 1 103 ? 7.766 -17.920 6.786 1.00 68.12 103 TYR A N 1
ATOM 854 C CA . TYR A 1 103 ? 8.855 -18.718 7.379 1.00 68.12 103 TYR A CA 1
ATOM 855 C C . TYR A 1 103 ? 10.133 -18.807 6.523 1.00 68.12 103 TYR A C 1
ATOM 857 O O . TYR A 1 103 ? 11.199 -19.118 7.040 1.00 68.12 103 TYR A O 1
ATOM 865 N N . LYS A 1 104 ? 10.040 -18.544 5.211 1.00 63.72 104 LYS A N 1
ATOM 866 C CA . LYS A 1 104 ? 11.161 -18.642 4.262 1.00 63.72 104 LYS A CA 1
ATOM 867 C C . LYS A 1 104 ? 12.104 -17.432 4.256 1.00 63.72 104 LYS A C 1
ATOM 869 O O . LYS A 1 104 ? 13.159 -17.517 3.637 1.00 63.72 104 LYS A O 1
ATOM 874 N N . ARG A 1 105 ? 11.743 -16.303 4.876 1.00 61.19 105 ARG A N 1
ATOM 875 C CA . ARG A 1 105 ? 12.560 -15.078 4.841 1.00 61.19 105 ARG A CA 1
ATOM 876 C C . ARG A 1 105 ? 12.655 -14.434 6.220 1.00 61.19 105 ARG A C 1
ATOM 878 O O . ARG A 1 105 ? 11.678 -13.887 6.715 1.00 61.19 105 ARG A O 1
ATOM 885 N N . LYS A 1 106 ? 13.875 -14.389 6.753 1.00 56.84 106 LYS A N 1
ATOM 886 C CA . LYS A 1 106 ? 14.370 -13.200 7.451 1.00 56.84 106 LYS A CA 1
ATOM 887 C C . LYS A 1 106 ? 15.063 -12.358 6.387 1.00 56.84 106 LYS A C 1
ATOM 889 O O . LYS A 1 106 ? 15.910 -12.876 5.664 1.00 56.84 106 LYS A O 1
ATOM 894 N N . ILE A 1 107 ? 14.652 -11.112 6.200 1.00 54.78 107 ILE A N 1
ATOM 895 C CA . ILE A 1 107 ? 15.408 -10.212 5.324 1.00 54.78 107 ILE A CA 1
ATOM 896 C C . ILE A 1 107 ? 16.645 -9.779 6.116 1.00 54.78 107 ILE A C 1
ATOM 898 O O . ILE A 1 107 ? 16.515 -9.425 7.282 1.00 54.78 107 ILE A O 1
ATOM 902 N N . ASN A 1 108 ? 17.827 -9.781 5.491 1.00 47.94 108 ASN A N 1
ATOM 903 C CA . ASN A 1 108 ? 19.097 -9.296 6.065 1.00 47.94 108 ASN A CA 1
ATOM 904 C C . ASN A 1 108 ? 19.108 -7.772 6.361 1.00 47.94 108 ASN A C 1
ATOM 906 O O . ASN A 1 108 ? 20.166 -7.162 6.468 1.00 47.94 108 ASN A O 1
ATOM 910 N N . LEU A 1 109 ? 17.938 -7.139 6.475 1.00 48.97 109 LEU A N 1
ATOM 911 C CA . LEU A 1 109 ? 17.749 -5.755 6.899 1.00 48.97 109 LEU A CA 1
ATOM 912 C C . LEU A 1 109 ? 17.504 -5.776 8.408 1.00 48.97 109 LEU A C 1
ATOM 914 O O . LEU A 1 109 ? 16.366 -5.647 8.846 1.00 48.97 109 LEU A O 1
ATOM 918 N N . ASN A 1 110 ? 18.575 -5.997 9.176 1.00 47.88 110 ASN A N 1
ATOM 919 C CA . ASN A 1 110 ? 18.565 -6.240 10.621 1.00 47.88 110 ASN A CA 1
ATOM 920 C C . ASN A 1 110 ? 17.739 -7.485 11.007 1.00 47.88 110 ASN A C 1
ATOM 922 O O . ASN A 1 110 ? 16.556 -7.611 10.712 1.00 47.88 110 ASN A O 1
ATOM 926 N N . GLU A 1 111 ? 18.367 -8.439 11.689 1.00 50.50 111 GLU A N 1
ATOM 927 C CA . GLU A 1 111 ? 17.900 -9.820 11.919 1.00 50.50 111 GLU A CA 1
ATOM 928 C C . GLU A 1 111 ? 16.583 -9.996 12.724 1.00 50.50 111 GLU A C 1
ATOM 930 O O . GLU A 1 111 ? 16.254 -11.104 13.163 1.00 50.50 111 GLU A O 1
ATOM 935 N N . SER A 1 112 ? 15.795 -8.936 12.902 1.00 59.44 112 SER A N 1
ATOM 936 C CA . SER A 1 112 ? 14.616 -8.849 13.764 1.00 59.44 112 SER A CA 1
ATOM 937 C C . SER A 1 112 ? 13.294 -8.540 13.046 1.00 59.44 112 SER A C 1
ATOM 939 O O . SER A 1 112 ? 12.247 -8.569 13.695 1.00 59.44 112 SER A O 1
ATOM 941 N N . MET A 1 113 ? 13.279 -8.264 11.735 1.00 69.38 113 MET A N 1
ATOM 942 C CA . MET A 1 113 ? 12.023 -7.919 11.051 1.00 69.38 113 MET A CA 1
ATOM 943 C C . MET A 1 113 ? 11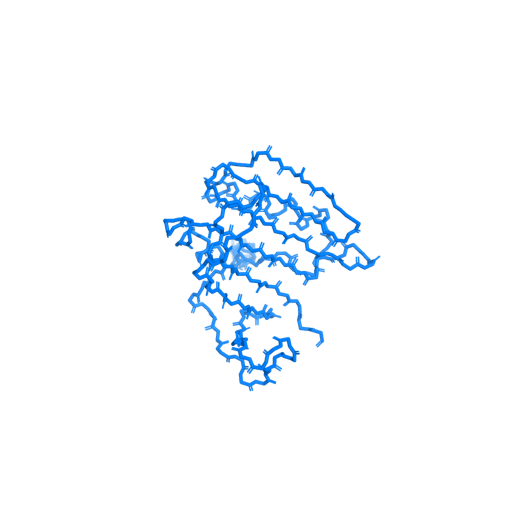.220 -9.151 10.617 1.00 69.38 113 MET A C 1
ATOM 945 O O . MET A 1 113 ? 11.669 -9.978 9.821 1.00 69.38 113 MET A O 1
ATOM 949 N N . ASN A 1 114 ? 9.983 -9.242 11.112 1.00 80.75 114 ASN A N 1
ATOM 950 C CA . ASN A 1 114 ? 9.024 -10.261 10.698 1.00 80.75 114 ASN A CA 1
ATOM 951 C C . ASN A 1 114 ? 8.473 -9.939 9.306 1.00 80.75 114 ASN A C 1
ATOM 953 O O . ASN A 1 114 ? 7.860 -8.890 9.098 1.00 80.75 114 ASN A O 1
ATOM 957 N N . VAL A 1 115 ? 8.660 -10.868 8.369 1.00 86.75 115 VAL A N 1
ATOM 958 C CA . VAL A 1 115 ? 8.140 -10.764 7.004 1.00 86.75 115 VAL A CA 1
ATOM 959 C C . VAL A 1 115 ? 6.858 -11.572 6.887 1.00 86.75 115 VAL A C 1
ATOM 961 O O . VAL A 1 115 ? 6.786 -12.741 7.274 1.00 86.75 115 VAL A O 1
ATOM 964 N N . TYR A 1 116 ? 5.851 -10.951 6.298 1.00 88.44 116 TYR A N 1
ATOM 965 C CA . TYR A 1 116 ? 4.554 -11.535 6.011 1.00 88.44 116 TYR A CA 1
ATOM 966 C C . TYR A 1 116 ? 4.349 -11.629 4.501 1.00 88.44 116 TYR A C 1
ATOM 968 O O . TYR A 1 116 ? 5.050 -10.997 3.710 1.00 88.44 116 TYR A O 1
ATOM 976 N N . ARG A 1 117 ? 3.378 -12.439 4.097 1.00 85.94 117 ARG A N 1
ATOM 977 C CA . ARG A 1 117 ? 2.922 -12.573 2.719 1.00 85.94 117 ARG A CA 1
ATOM 978 C C . ARG A 1 117 ? 1.457 -12.186 2.627 1.00 85.94 117 ARG A C 1
ATOM 980 O O . ARG A 1 117 ? 0.650 -12.625 3.446 1.00 85.94 117 ARG A O 1
ATOM 987 N N . ILE A 1 118 ? 1.140 -11.421 1.591 1.00 83.19 118 ILE A N 1
ATOM 988 C CA . ILE A 1 118 ? -0.209 -11.007 1.215 1.00 83.19 118 ILE A CA 1
ATOM 989 C C . ILE A 1 118 ? -0.379 -11.352 -0.254 1.00 83.19 118 ILE A C 1
ATOM 991 O O . ILE A 1 118 ? 0.246 -10.725 -1.108 1.00 83.19 118 ILE A O 1
ATOM 995 N N . HIS A 1 119 ? -1.205 -12.347 -0.570 1.00 81.75 119 HIS A N 1
ATOM 996 C CA . HIS A 1 119 ? -1.310 -12.864 -1.938 1.00 81.75 119 HIS A CA 1
ATOM 997 C C . HIS A 1 119 ? 0.085 -13.156 -2.541 1.00 81.75 119 HIS A C 1
ATOM 999 O O . HIS A 1 119 ? 0.809 -14.017 -2.033 1.00 81.75 119 HIS A O 1
ATOM 1005 N N . ASN A 1 120 ? 0.468 -12.415 -3.585 1.00 79.38 120 ASN A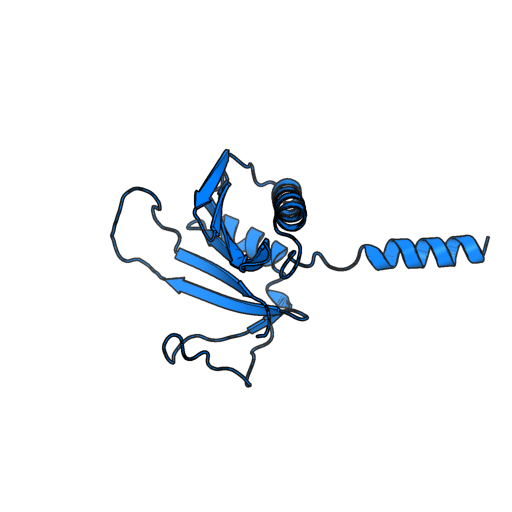 N 1
ATOM 1006 C CA . ASN A 1 120 ? 1.729 -12.556 -4.314 1.00 79.38 120 ASN A CA 1
ATOM 1007 C C . ASN A 1 120 ? 2.824 -11.584 -3.839 1.00 79.38 120 ASN A C 1
ATOM 1009 O O . ASN A 1 120 ? 3.905 -11.555 -4.418 1.00 79.38 120 ASN A O 1
ATOM 1013 N N . TYR A 1 121 ? 2.556 -10.790 -2.803 1.00 83.31 121 TYR A N 1
ATOM 1014 C CA . TYR A 1 121 ? 3.451 -9.745 -2.317 1.00 83.31 121 TYR A CA 1
ATOM 1015 C C . TYR A 1 121 ? 4.016 -10.088 -0.946 1.00 83.31 121 TYR A C 1
ATOM 1017 O O . TYR A 1 121 ? 3.400 -10.808 -0.151 1.00 83.31 121 TYR A O 1
ATOM 1025 N N . LEU A 1 122 ? 5.188 -9.532 -0.660 1.00 88.38 122 LEU A N 1
ATOM 1026 C CA . LEU A 1 122 ? 5.768 -9.546 0.671 1.00 88.38 122 LEU A CA 1
ATOM 1027 C C . LEU A 1 122 ? 5.411 -8.256 1.397 1.00 88.38 122 LEU A C 1
ATOM 1029 O O . LEU A 1 122 ? 5.248 -7.199 0.784 1.00 88.38 122 LEU A O 1
ATOM 1033 N N . ALA A 1 123 ? 5.276 -8.367 2.711 1.00 89.00 123 ALA A N 1
ATOM 1034 C CA . ALA A 1 123 ? 4.861 -7.271 3.555 1.00 89.00 123 ALA A CA 1
ATOM 1035 C C . ALA A 1 123 ? 5.624 -7.257 4.875 1.00 89.00 123 ALA A C 1
ATOM 1037 O O . ALA A 1 123 ? 5.966 -8.301 5.432 1.00 89.00 123 ALA A O 1
ATOM 1038 N N . ILE A 1 124 ? 5.859 -6.060 5.390 1.00 89.12 124 ILE A N 1
ATOM 1039 C CA . ILE A 1 124 ? 6.398 -5.818 6.723 1.00 89.12 124 ILE A CA 1
ATOM 1040 C C . ILE A 1 124 ? 5.463 -4.833 7.409 1.00 89.12 124 ILE A C 1
ATOM 1042 O O . ILE A 1 124 ? 5.034 -3.843 6.815 1.00 89.12 124 ILE A O 1
ATOM 1046 N N . TYR A 1 125 ? 5.169 -5.114 8.671 1.00 87.19 125 TYR A N 1
ATOM 1047 C CA . TYR A 1 125 ? 4.551 -4.157 9.570 1.00 87.19 125 TYR A CA 1
ATOM 1048 C C . TYR A 1 125 ? 5.553 -3.821 10.665 1.00 87.19 125 TYR A C 1
ATOM 1050 O O . TYR A 1 125 ? 6.056 -4.724 11.339 1.00 87.19 125 TYR A O 1
ATOM 1058 N N . SER A 1 126 ? 5.831 -2.535 10.840 1.00 84.94 126 SER A N 1
ATOM 1059 C CA . SER A 1 126 ? 6.647 -2.032 11.936 1.00 84.94 126 SER A CA 1
ATOM 1060 C C . SER A 1 126 ? 5.851 -1.029 12.763 1.00 84.94 126 SER A C 1
ATOM 1062 O O . SER A 1 126 ? 5.070 -0.219 12.255 1.00 84.94 126 SER A O 1
ATOM 1064 N N . TYR A 1 127 ? 6.047 -1.122 14.074 1.00 79.56 127 TYR A N 1
ATOM 1065 C CA . TYR A 1 127 ? 5.584 -0.144 15.038 1.00 79.56 127 TYR A CA 1
ATOM 1066 C C . TYR A 1 127 ? 6.814 0.399 15.750 1.00 79.56 127 TYR A C 1
ATOM 1068 O O . TYR A 1 127 ? 7.498 -0.364 16.433 1.00 79.56 127 TYR A O 1
ATOM 1076 N N . ASN A 1 128 ? 7.109 1.682 15.559 1.00 71.06 128 ASN A N 1
ATOM 1077 C CA . ASN A 1 128 ? 8.217 2.336 16.240 1.00 71.06 128 ASN A CA 1
ATOM 1078 C C . ASN A 1 128 ? 7.678 3.433 17.171 1.00 71.06 128 ASN A C 1
ATOM 1080 O O . ASN A 1 128 ? 7.275 4.500 16.691 1.00 71.06 128 ASN A O 1
ATOM 1084 N N . PRO A 1 129 ? 7.614 3.183 18.489 1.00 59.44 129 PRO A N 1
ATOM 1085 C CA . PRO A 1 129 ? 7.254 4.200 19.461 1.00 59.44 129 PRO A CA 1
ATOM 1086 C C . PRO A 1 129 ? 8.438 5.163 19.696 1.00 59.44 129 PRO A C 1
ATOM 1088 O O . PRO A 1 129 ? 9.091 5.085 20.722 1.00 59.44 129 PRO A O 1
ATOM 1091 N N . VAL A 1 130 ? 8.632 6.104 18.759 1.00 56.84 130 VAL A N 1
ATOM 1092 C CA . VAL A 1 130 ? 9.411 7.364 18.875 1.00 56.84 130 VAL A CA 1
ATOM 1093 C C . VAL A 1 130 ? 10.947 7.259 18.952 1.00 56.84 130 VAL A C 1
ATOM 1095 O O . VAL A 1 130 ? 11.497 6.709 19.893 1.00 56.84 130 VAL A O 1
ATOM 1098 N N . GLU A 1 131 ? 11.626 7.976 18.047 1.00 46.31 131 GLU A N 1
ATOM 1099 C CA . GLU A 1 131 ? 12.816 8.773 18.383 1.00 46.31 131 GLU A CA 1
ATOM 1100 C C . GLU A 1 131 ? 12.597 10.197 17.842 1.00 46.31 131 GLU A C 1
ATOM 1102 O O . GLU A 1 131 ? 12.177 10.386 16.697 1.00 46.31 131 GLU A O 1
ATOM 1107 N N . ASP A 1 132 ? 12.789 11.192 18.706 1.00 44.44 132 ASP A N 1
ATOM 1108 C CA . ASP A 1 132 ? 12.732 12.615 18.381 1.00 44.44 132 ASP A CA 1
ATOM 1109 C C . ASP A 1 132 ? 13.828 12.959 17.362 1.00 44.44 132 ASP A C 1
ATOM 1111 O O . ASP A 1 132 ? 14.977 13.061 17.763 1.00 44.44 132 ASP A O 1
ATOM 1115 N N . TYR A 1 133 ? 13.508 13.167 16.076 1.00 37.72 133 TYR A N 1
ATOM 1116 C CA . TYR A 1 133 ? 14.245 14.117 15.222 1.00 37.72 133 TYR A CA 1
ATOM 1117 C C . TYR A 1 133 ? 13.459 14.521 13.944 1.00 37.72 133 TYR A C 1
ATOM 1119 O O . TYR A 1 133 ? 13.225 13.728 13.037 1.00 37.72 133 TYR A O 1
ATOM 1127 N N . ASP A 1 134 ? 13.121 15.815 13.910 1.00 48.97 134 ASP A N 1
ATOM 1128 C CA . ASP A 1 134 ? 13.037 16.757 12.776 1.00 48.97 134 ASP A CA 1
ATOM 1129 C C . ASP A 1 13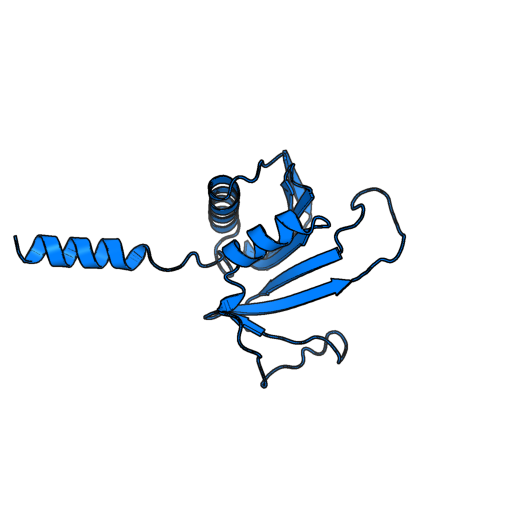4 ? 11.812 16.946 11.839 1.00 48.97 134 ASP A C 1
ATOM 1131 O O . ASP A 1 134 ? 10.933 16.111 11.631 1.00 48.97 134 ASP A O 1
ATOM 1135 N N . GLN A 1 135 ? 11.768 18.177 11.313 1.00 41.78 135 GLN A N 1
ATOM 1136 C CA . GLN A 1 135 ? 10.639 19.100 11.150 1.00 41.78 135 GLN A CA 1
ATOM 1137 C C . GLN A 1 135 ? 9.654 18.860 9.987 1.00 41.78 135 GLN A C 1
ATOM 1139 O O . GLN A 1 135 ? 8.701 19.630 9.855 1.00 41.78 135 GLN A O 1
ATOM 1144 N N . GLU A 1 136 ? 9.783 17.784 9.206 1.00 49.69 136 GLU A N 1
ATOM 1145 C CA . GLU A 1 136 ? 8.908 17.509 8.043 1.00 49.69 136 GLU A CA 1
ATOM 1146 C C . GLU A 1 136 ? 8.054 16.226 8.157 1.00 49.69 136 GLU A C 1
ATOM 1148 O O . GLU A 1 136 ? 7.266 15.923 7.260 1.00 49.69 136 GLU A O 1
ATOM 1153 N N . GLY A 1 137 ? 8.144 15.488 9.273 1.00 49.78 137 GLY A N 1
ATOM 1154 C CA . GLY A 1 137 ? 7.494 14.177 9.432 1.00 49.78 137 GLY A CA 1
ATOM 1155 C C . GLY A 1 137 ? 7.087 13.827 10.864 1.00 49.78 137 GLY A C 1
ATOM 1156 O O . GLY A 1 137 ? 7.347 12.719 11.325 1.00 49.78 137 GLY A O 1
ATOM 1157 N N . LYS A 1 138 ? 6.443 14.758 11.579 1.00 49.34 138 LYS A N 1
ATOM 1158 C CA . LYS A 1 138 ? 6.035 14.572 12.981 1.00 49.34 138 LYS A CA 1
ATOM 1159 C C . LYS A 1 138 ? 5.153 13.318 13.183 1.00 49.34 138 LYS A C 1
ATOM 1161 O O . LYS A 1 138 ? 3.972 13.309 12.853 1.00 49.34 138 LYS A O 1
ATOM 1166 N N . HIS A 1 139 ? 5.764 12.298 13.793 1.00 58.94 139 HIS A N 1
ATOM 1167 C CA . HIS A 1 139 ? 5.176 11.169 14.532 1.00 58.94 139 HIS A CA 1
ATOM 1168 C C . HIS A 1 139 ? 4.373 10.111 13.751 1.00 58.94 139 HIS A C 1
ATOM 1170 O O . HIS A 1 139 ? 3.266 9.760 14.155 1.00 58.94 139 HIS A O 1
ATOM 1176 N N . LEU A 1 140 ? 4.927 9.514 12.689 1.00 61.72 140 LEU A N 1
ATOM 1177 C CA . LEU A 1 140 ? 4.314 8.329 12.062 1.00 61.72 140 LEU A CA 1
ATOM 1178 C C . LEU A 1 140 ? 4.872 7.038 12.680 1.00 61.72 140 LEU A C 1
ATOM 1180 O O . LEU A 1 140 ? 5.970 6.594 12.355 1.00 61.72 140 LEU A O 1
ATOM 1184 N N . THR A 1 141 ? 4.108 6.458 13.606 1.00 75.19 141 THR A N 1
ATOM 1185 C CA . THR A 1 141 ? 4.518 5.322 14.453 1.00 75.19 141 THR A CA 1
ATOM 1186 C C . THR A 1 141 ? 4.204 3.963 13.841 1.00 75.19 141 THR A C 1
ATOM 1188 O O . THR A 1 141 ? 4.822 2.969 14.215 1.00 75.19 141 THR A O 1
ATOM 1191 N N . TYR A 1 142 ? 3.261 3.912 12.901 1.00 82.00 142 TYR A N 1
ATOM 1192 C CA . TYR A 1 142 ? 2.836 2.691 12.227 1.00 82.00 142 TYR A CA 1
ATOM 1193 C C . TYR A 1 142 ? 3.246 2.739 10.767 1.00 82.00 142 TYR A C 1
ATOM 1195 O O . TYR A 1 142 ? 2.865 3.682 10.070 1.00 82.00 142 TYR A O 1
ATOM 1203 N N . GLN A 1 143 ? 3.958 1.711 10.308 1.00 87.50 143 GLN A N 1
ATOM 1204 C CA . GLN A 1 143 ? 4.363 1.591 8.913 1.00 87.50 143 GLN A CA 1
ATOM 1205 C C . GLN A 1 143 ? 4.002 0.222 8.341 1.00 87.50 143 GLN A C 1
ATOM 1207 O O . GLN A 1 143 ? 4.247 -0.816 8.962 1.00 87.50 143 GLN A O 1
ATOM 1212 N N . PHE A 1 144 ? 3.438 0.225 7.135 1.00 86.25 144 PHE A N 1
ATOM 1213 C CA . PHE A 1 144 ? 3.183 -0.975 6.343 1.00 86.25 144 PHE A CA 1
ATOM 1214 C C . PHE A 1 144 ? 3.938 -0.866 5.033 1.00 86.25 144 PHE A C 1
ATOM 1216 O O . PHE A 1 144 ? 3.558 -0.091 4.158 1.00 86.25 144 PHE A O 1
ATOM 1223 N N . SER A 1 145 ? 4.987 -1.667 4.898 1.00 88.62 145 SER A N 1
ATOM 1224 C CA . SER A 1 145 ? 5.773 -1.758 3.673 1.00 88.62 145 SER A CA 1
ATOM 1225 C C . SER A 1 145 ? 5.355 -2.982 2.885 1.00 88.62 145 SER A C 1
ATOM 1227 O O . SER A 1 145 ? 5.289 -4.080 3.434 1.00 88.62 145 SER A O 1
ATOM 1229 N N . LEU A 1 146 ? 5.096 -2.799 1.599 1.00 87.19 146 LEU A N 1
ATOM 1230 C CA . LEU A 1 146 ? 4.730 -3.856 0.668 1.00 87.19 146 LEU A CA 1
ATOM 1231 C C . LEU A 1 146 ? 5.698 -3.821 -0.504 1.00 87.19 146 LEU A C 1
ATOM 1233 O O . LEU A 1 146 ? 5.990 -2.741 -1.016 1.00 87.19 146 LEU A O 1
ATOM 1237 N N . PHE A 1 147 ? 6.180 -4.980 -0.932 1.00 86.50 147 PHE A N 1
ATOM 1238 C CA . PHE A 1 147 ? 7.195 -5.080 -1.976 1.00 86.50 147 PHE A CA 1
ATOM 1239 C C . PHE A 1 147 ? 7.098 -6.400 -2.736 1.00 86.50 147 PHE A C 1
ATOM 1241 O O . PHE A 1 147 ? 6.537 -7.394 -2.258 1.00 86.50 147 PHE A O 1
ATOM 1248 N N . ASN A 1 148 ? 7.654 -6.400 -3.946 1.00 82.50 148 ASN A N 1
ATOM 1249 C CA . ASN A 1 148 ? 7.712 -7.592 -4.783 1.00 82.50 148 ASN A CA 1
ATOM 1250 C C . ASN A 1 148 ? 8.689 -8.630 -4.212 1.00 82.50 148 ASN A C 1
ATOM 1252 O O . ASN A 1 148 ? 9.709 -8.309 -3.593 1.00 82.50 148 ASN A O 1
ATOM 1256 N N . GLU A 1 149 ? 8.386 -9.902 -4.454 1.00 73.25 149 GLU 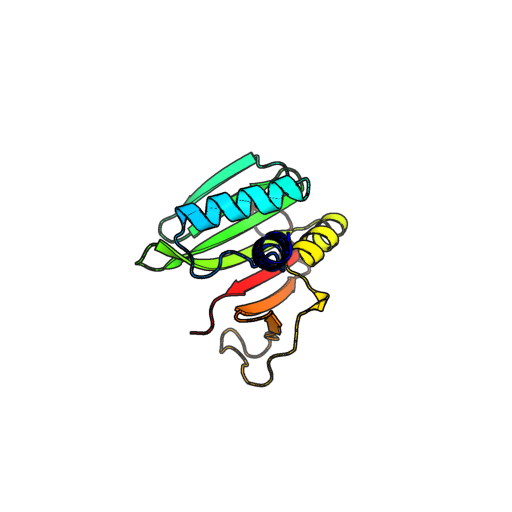A N 1
ATOM 1257 C CA . GLU A 1 149 ? 9.337 -10.982 -4.227 1.00 73.25 149 GLU A CA 1
ATOM 1258 C C . GLU A 1 149 ? 10.442 -10.883 -5.291 1.00 73.25 149 GLU A C 1
ATOM 1260 O O . GLU A 1 149 ? 10.206 -11.188 -6.456 1.00 73.25 149 GLU A O 1
ATOM 1265 N N . LYS A 1 150 ? 11.611 -10.358 -4.894 1.00 64.88 150 LYS A N 1
ATOM 1266 C CA . LYS A 1 150 ? 12.854 -10.432 -5.684 1.00 64.88 150 LYS A CA 1
ATOM 1267 C C . LYS A 1 150 ? 13.289 -11.875 -5.870 1.00 64.88 150 LYS A C 1
ATOM 1269 O O . LYS A 1 150 ? 13.220 -12.600 -4.843 1.00 64.88 150 LYS A O 1
#

Foldseek 3Di:
DVVVVVVVVVVVVVPPDLDQQAQDAQVVNVVSVVV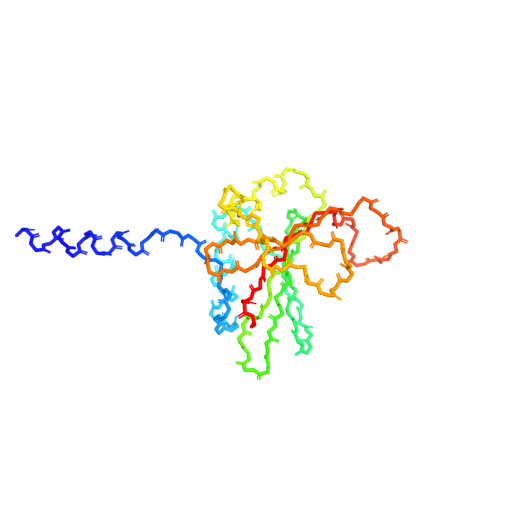LCVVLPWAWDDWDDDPFWIWTDTPQQKIWIFGADPVRGTFKIKIFHQDPVVVVSVCVSQVVVQWAFDPPDDDPPPRPWTWTDHPQKIKTWFFAPDDDDDDPRPGGRIMIMIGGDD